Protein AF-A0A3L7XGX0-F1 (afdb_monomer_lite)

Sequence (144 aa):
MQKSLLTRIGEAFDQHRNEHQAQSARTDAGPARTALPPLLRWFLPNGGTLLLIVILIFTQNVWAGQALRNLTAESAASTGTIAYQGRLADSSGNPLTSTLPMSFRLYSAVTGGAPLWSEQWTGPNGVKVSDGLFNVMLGSLTPI

Structure (mmCIF, N/CA/C/O backbone):
data_AF-A0A3L7XGX0-F1
#
_entry.id   AF-A0A3L7XGX0-F1
#
loop_
_atom_site.group_PDB
_atom_site.id
_atom_site.type_symbol
_atom_site.label_atom_id
_atom_site.label_alt_id
_atom_site.label_comp_id
_atom_site.label_asym_id
_atom_site.label_entity_id
_atom_site.label_seq_id
_atom_site.pdbx_PDB_ins_code
_atom_site.Cartn_x
_atom_site.Cartn_y
_atom_site.Cartn_z
_atom_site.occupancy
_atom_site.B_iso_or_equiv
_atom_site.auth_seq_id
_atom_site.auth_comp_id
_atom_site.auth_asym_id
_atom_site.auth_atom_id
_atom_site.pdbx_PDB_model_num
ATOM 1 N N . MET A 1 1 ? 109.869 -12.409 -49.145 1.00 45.16 1 MET A N 1
ATOM 2 C CA . MET A 1 1 ? 109.115 -13.575 -48.634 1.00 45.16 1 MET A CA 1
ATOM 3 C C . MET A 1 1 ? 107.893 -13.072 -47.872 1.00 45.16 1 MET A C 1
ATOM 5 O O . MET A 1 1 ? 108.024 -12.703 -46.715 1.00 45.16 1 MET A O 1
ATOM 9 N N . GLN A 1 2 ? 106.726 -12.994 -48.515 1.00 48.09 2 GLN A N 1
ATOM 10 C CA . GLN A 1 2 ? 105.458 -12.638 -47.861 1.00 48.09 2 GLN A CA 1
ATOM 11 C C . GLN A 1 2 ? 104.499 -13.817 -48.036 1.00 48.09 2 GLN A C 1
ATOM 13 O O . GLN A 1 2 ? 104.153 -14.177 -49.157 1.00 48.09 2 GLN A O 1
ATOM 18 N N . LYS A 1 3 ? 104.175 -14.486 -46.925 1.00 51.91 3 LYS A N 1
ATOM 19 C CA . LYS A 1 3 ? 103.362 -15.708 -46.899 1.00 51.91 3 LYS A CA 1
ATOM 20 C C . LYS A 1 3 ? 101.877 -15.348 -47.038 1.00 51.91 3 LYS A C 1
ATOM 22 O O . LYS A 1 3 ? 101.401 -14.425 -46.384 1.00 51.91 3 LYS A O 1
ATOM 27 N N . SER A 1 4 ? 101.201 -16.065 -47.935 1.00 60.28 4 SER A N 1
ATOM 28 C CA . SER A 1 4 ? 99.839 -15.809 -48.417 1.00 60.28 4 SER A CA 1
ATOM 29 C C . SER A 1 4 ? 98.775 -15.935 -47.316 1.00 60.28 4 SER A C 1
ATOM 31 O O . SER A 1 4 ? 98.851 -16.808 -46.452 1.00 60.28 4 SER A O 1
ATOM 33 N N . LEU A 1 5 ? 97.761 -15.064 -47.374 1.00 60.16 5 LEU A N 1
ATOM 34 C CA . LEU A 1 5 ? 96.688 -14.878 -46.383 1.00 60.16 5 LEU A CA 1
ATOM 35 C C . LEU A 1 5 ? 95.802 -16.115 -46.149 1.00 60.16 5 LEU A C 1
ATOM 37 O O . LEU A 1 5 ? 95.078 -16.163 -45.159 1.00 60.16 5 LEU A O 1
ATOM 41 N N . LEU A 1 6 ? 95.893 -17.135 -47.005 1.00 54.62 6 LEU A N 1
ATOM 42 C CA . LEU A 1 6 ? 95.143 -18.386 -46.860 1.00 54.62 6 LEU A CA 1
ATOM 43 C C . LEU A 1 6 ? 95.642 -19.257 -45.693 1.00 54.62 6 LEU A C 1
ATOM 45 O O . LEU A 1 6 ? 94.869 -20.040 -45.151 1.00 54.62 6 LEU A O 1
ATOM 49 N N . THR A 1 7 ? 96.891 -19.089 -45.245 1.00 61.50 7 THR A N 1
ATOM 50 C CA . THR A 1 7 ? 97.434 -19.856 -44.107 1.00 61.50 7 THR A CA 1
ATOM 51 C C . THR A 1 7 ? 96.906 -19.356 -42.757 1.00 61.50 7 THR A C 1
ATOM 53 O O . THR A 1 7 ? 96.647 -20.163 -41.870 1.00 61.50 7 THR A O 1
ATOM 56 N N . ARG A 1 8 ? 96.653 -18.045 -42.608 1.00 60.34 8 ARG A N 1
ATOM 57 C CA . ARG A 1 8 ? 96.169 -17.474 -41.334 1.00 60.34 8 ARG A CA 1
ATOM 58 C C . ARG A 1 8 ? 94.726 -17.849 -41.000 1.00 60.34 8 ARG A C 1
ATOM 60 O O . ARG A 1 8 ? 94.372 -17.904 -39.828 1.00 60.34 8 ARG A O 1
ATOM 67 N N . ILE A 1 9 ? 93.891 -18.098 -42.009 1.00 63.34 9 ILE A N 1
ATOM 68 C CA . ILE A 1 9 ? 92.482 -18.454 -41.783 1.00 63.34 9 ILE A CA 1
ATOM 69 C C . ILE A 1 9 ? 92.374 -19.892 -41.251 1.00 63.34 9 ILE A C 1
ATOM 71 O O . ILE A 1 9 ? 91.543 -20.158 -40.386 1.00 63.34 9 ILE A O 1
ATOM 75 N N . GLY A 1 10 ? 93.258 -20.792 -41.701 1.00 64.19 10 GLY A N 1
ATOM 76 C CA . GLY A 1 10 ? 93.351 -22.154 -41.169 1.00 64.19 10 GLY A CA 1
ATOM 77 C C . GLY A 1 10 ? 93.799 -22.193 -39.705 1.00 64.19 10 GLY A C 1
ATOM 78 O O . GLY A 1 10 ? 93.180 -22.881 -38.900 1.00 64.19 10 GLY A O 1
ATOM 79 N N . GLU A 1 11 ? 94.808 -21.395 -39.336 1.00 61.84 11 GLU A N 1
ATOM 80 C CA . GLU A 1 11 ? 95.318 -21.326 -37.954 1.00 61.84 11 GLU A CA 1
ATOM 81 C C . GLU A 1 11 ? 94.296 -20.746 -36.960 1.00 61.84 11 GLU A C 1
ATOM 83 O O . GLU A 1 11 ? 94.198 -21.221 -35.829 1.00 61.84 11 GLU A O 1
ATOM 88 N N . ALA A 1 12 ? 93.486 -19.764 -37.372 1.00 63.16 12 ALA A N 1
ATOM 89 C CA . ALA A 1 12 ? 92.471 -19.171 -36.497 1.00 63.16 12 ALA A CA 1
ATOM 90 C C . ALA A 1 12 ? 91.340 -20.155 -36.141 1.00 63.16 12 ALA A C 1
ATOM 92 O O . ALA A 1 12 ? 90.810 -20.125 -35.030 1.00 63.16 12 ALA A O 1
ATOM 93 N N . PHE A 1 13 ? 90.974 -21.042 -37.071 1.00 64.31 13 PHE A N 1
ATOM 94 C CA . PHE A 1 13 ? 89.909 -22.017 -36.835 1.00 64.31 13 PHE A CA 1
ATOM 95 C C . PHE A 1 13 ? 90.347 -23.145 -35.892 1.00 64.31 13 PHE A C 1
ATOM 97 O O . PHE A 1 13 ? 89.551 -23.601 -35.066 1.00 64.31 13 PHE A O 1
ATOM 104 N N . ASP A 1 14 ? 91.612 -23.562 -35.976 1.00 64.75 14 ASP A N 1
ATOM 105 C CA . ASP A 1 14 ? 92.160 -24.620 -35.121 1.00 64.75 14 ASP A CA 1
ATOM 106 C C . ASP A 1 14 ? 92.361 -24.147 -33.674 1.00 64.75 14 ASP A C 1
ATOM 108 O O . ASP A 1 14 ? 92.098 -24.890 -32.725 1.00 64.75 14 ASP A O 1
ATOM 112 N N . GLN A 1 15 ? 92.726 -22.874 -33.483 1.00 67.31 15 GLN A N 1
ATOM 113 C CA . GLN A 1 15 ? 92.806 -22.274 -32.150 1.00 67.31 15 GLN A CA 1
ATOM 114 C C . GLN A 1 15 ? 91.441 -22.295 -31.445 1.00 67.31 15 GLN A C 1
ATOM 116 O O . GLN A 1 15 ? 91.347 -22.658 -30.272 1.00 67.31 15 GLN A O 1
ATOM 121 N N . HIS A 1 16 ? 90.368 -21.995 -32.179 1.00 64.38 16 HIS A N 1
ATOM 122 C CA . HIS A 1 16 ? 89.036 -21.932 -31.593 1.00 64.38 16 HIS A CA 1
ATOM 123 C C . HIS A 1 16 ? 88.505 -23.313 -31.178 1.00 64.38 16 HIS A C 1
ATOM 125 O O . HIS A 1 16 ? 87.867 -23.450 -30.136 1.00 64.38 16 HIS A O 1
ATOM 131 N N . ARG A 1 17 ? 88.807 -24.374 -31.943 1.00 63.75 17 ARG A N 1
ATOM 132 C CA . ARG A 1 17 ? 88.413 -25.750 -31.585 1.00 63.75 17 ARG A CA 1
ATOM 133 C C . ARG A 1 17 ? 89.090 -26.236 -30.297 1.00 63.75 17 ARG A C 1
ATOM 135 O O . ARG A 1 17 ? 88.448 -26.931 -29.509 1.00 63.75 17 ARG A O 1
ATOM 142 N N . ASN A 1 18 ? 90.340 -25.841 -30.064 1.00 62.72 18 ASN A N 1
ATOM 143 C CA . ASN A 1 18 ? 91.089 -26.224 -28.865 1.00 62.72 18 ASN A CA 1
ATOM 144 C C . ASN A 1 18 ? 90.640 -25.449 -27.609 1.00 62.72 18 ASN A C 1
ATOM 146 O O . ASN A 1 18 ? 90.674 -26.000 -26.509 1.00 62.72 18 ASN A O 1
ATOM 150 N N . GLU A 1 19 ? 90.142 -24.216 -27.760 1.00 62.06 19 GLU A N 1
ATOM 151 C CA . GLU A 1 19 ? 89.567 -23.425 -26.657 1.00 62.06 19 GLU A CA 1
ATOM 152 C C . GLU A 1 19 ? 88.276 -24.062 -26.101 1.00 62.06 19 GLU A C 1
ATOM 154 O O . GLU A 1 19 ? 88.117 -24.190 -24.885 1.00 62.06 19 GLU A O 1
ATOM 159 N N . HIS A 1 20 ? 87.387 -24.567 -26.966 1.00 55.84 20 HIS A N 1
ATOM 160 C CA . HIS A 1 20 ? 86.126 -25.197 -26.528 1.00 55.84 20 HIS A CA 1
ATOM 161 C C . HIS A 1 20 ? 86.330 -26.524 -25.773 1.00 55.84 20 HIS A C 1
ATOM 163 O O . HIS A 1 20 ? 85.546 -26.871 -24.883 1.00 55.84 20 HIS A O 1
ATOM 169 N N . GLN A 1 21 ? 87.406 -27.262 -26.065 1.00 59.34 21 GLN A N 1
ATOM 170 C CA . GLN A 1 21 ? 87.721 -28.513 -25.363 1.00 59.34 21 GLN A CA 1
ATOM 171 C C . GLN A 1 21 ? 88.308 -28.276 -23.960 1.00 59.34 21 GLN A C 1
ATOM 173 O O . GLN A 1 21 ? 88.046 -29.068 -23.055 1.00 59.34 21 GLN A O 1
ATOM 178 N N . ALA A 1 22 ? 89.008 -27.158 -23.735 1.00 57.62 22 ALA A N 1
ATOM 179 C CA . ALA A 1 22 ? 89.548 -26.796 -22.420 1.00 57.62 22 ALA A CA 1
ATOM 180 C C . ALA A 1 22 ? 88.467 -26.325 -21.423 1.00 57.62 22 ALA A C 1
ATOM 182 O O . ALA A 1 22 ? 88.617 -26.513 -20.212 1.00 57.62 22 ALA A O 1
ATOM 183 N N . GLN A 1 23 ? 87.359 -25.753 -21.908 1.00 56.59 23 GLN A N 1
ATOM 184 C CA . GLN A 1 23 ? 86.236 -25.323 -21.061 1.00 56.59 23 GLN A CA 1
ATOM 185 C C . GLN A 1 23 ? 85.381 -26.500 -20.556 1.00 56.59 23 GLN A C 1
ATOM 187 O O . GLN A 1 23 ? 84.829 -26.442 -19.457 1.00 56.59 23 GLN A O 1
ATOM 192 N N . SER A 1 24 ? 85.299 -27.579 -21.340 1.00 55.81 24 SER A N 1
ATOM 193 C CA . SER A 1 24 ? 84.426 -28.737 -21.082 1.00 55.81 24 SER A CA 1
ATOM 194 C C . SER A 1 24 ? 84.914 -29.646 -19.940 1.00 55.81 24 SER A C 1
ATOM 196 O O . SER A 1 24 ? 84.184 -30.529 -19.504 1.00 55.81 24 SER A O 1
ATOM 198 N N . ALA A 1 25 ? 86.136 -29.431 -19.437 1.00 58.25 25 ALA A N 1
ATOM 199 C CA . ALA A 1 25 ? 86.746 -30.219 -18.360 1.00 58.25 25 ALA A CA 1
ATOM 200 C C . ALA A 1 25 ? 86.713 -29.535 -16.973 1.00 58.25 25 ALA A C 1
ATOM 202 O O . ALA A 1 25 ? 87.310 -30.041 -16.028 1.00 58.25 25 ALA A O 1
ATOM 203 N N . ARG A 1 26 ? 86.031 -28.387 -16.822 1.00 52.81 26 ARG A N 1
ATOM 204 C CA . ARG A 1 26 ? 85.825 -27.695 -15.526 1.00 52.81 26 ARG A CA 1
ATOM 205 C C . ARG A 1 26 ? 84.388 -27.809 -15.006 1.00 52.81 26 ARG A C 1
ATOM 207 O O . ARG A 1 26 ? 83.892 -26.920 -14.318 1.00 52.81 26 ARG A O 1
ATOM 214 N N . THR A 1 27 ? 83.700 -28.895 -15.337 1.00 59.44 27 THR A N 1
ATOM 215 C CA . THR A 1 27 ? 82.418 -29.247 -14.721 1.00 59.44 27 THR A CA 1
ATOM 216 C C . THR A 1 27 ? 82.685 -30.003 -13.426 1.00 59.44 27 THR A C 1
ATOM 218 O O . THR A 1 27 ? 82.576 -31.214 -13.406 1.00 59.44 27 THR A O 1
ATOM 221 N N . ASP A 1 28 ? 83.076 -29.294 -12.367 1.00 56.97 28 ASP A N 1
ATOM 222 C CA . ASP A 1 28 ? 83.051 -29.811 -10.993 1.00 56.97 28 ASP A CA 1
ATOM 223 C C . ASP A 1 28 ? 83.186 -28.644 -10.003 1.00 56.97 28 ASP A C 1
ATOM 225 O O . ASP A 1 28 ? 84.294 -28.175 -9.755 1.00 56.97 28 ASP A O 1
ATOM 229 N N . ALA A 1 29 ? 82.054 -28.143 -9.479 1.00 58.97 29 ALA A N 1
ATOM 230 C CA . ALA A 1 29 ? 81.919 -27.601 -8.113 1.00 58.97 29 ALA A CA 1
ATOM 231 C C . ALA A 1 29 ? 80.547 -26.925 -7.856 1.00 58.97 29 ALA A C 1
ATOM 233 O O . ALA A 1 29 ? 80.351 -25.757 -8.176 1.00 58.97 29 ALA A O 1
ATOM 234 N N . GLY A 1 30 ? 79.656 -27.633 -7.146 1.00 54.59 30 GLY A N 1
ATOM 235 C CA . GLY A 1 30 ? 78.849 -27.074 -6.044 1.00 54.59 30 GLY A CA 1
ATOM 236 C C . GLY A 1 30 ? 77.477 -26.422 -6.344 1.00 54.59 30 GLY A C 1
ATOM 237 O O . GLY A 1 30 ? 77.381 -25.536 -7.189 1.00 54.59 30 GLY A O 1
ATOM 238 N N . PRO A 1 31 ? 76.404 -26.766 -5.590 1.00 64.88 31 PRO A N 1
ATOM 239 C CA . PRO A 1 31 ? 75.088 -26.149 -5.737 1.00 64.88 31 PRO A CA 1
ATOM 240 C C . PRO A 1 31 ? 74.996 -24.862 -4.902 1.00 64.88 31 PRO A C 1
ATOM 242 O O . PRO A 1 31 ? 75.071 -24.895 -3.673 1.00 64.88 31 PRO A O 1
ATOM 245 N N . ALA A 1 32 ? 74.786 -23.715 -5.550 1.00 60.22 32 ALA A N 1
ATOM 246 C CA . ALA A 1 32 ? 74.628 -22.436 -4.863 1.00 60.22 32 ALA A CA 1
ATOM 247 C C . ALA A 1 32 ? 73.335 -21.718 -5.278 1.00 60.22 32 ALA A C 1
ATOM 249 O O . ALA A 1 32 ? 73.282 -21.008 -6.273 1.00 60.22 32 ALA A O 1
ATOM 250 N N . ARG A 1 33 ? 72.320 -21.898 -4.421 1.00 54.00 33 ARG A N 1
ATOM 251 C CA . ARG A 1 33 ? 71.277 -20.931 -4.034 1.00 54.00 33 ARG A CA 1
ATOM 252 C C . ARG A 1 33 ? 70.491 -20.280 -5.178 1.00 54.00 33 ARG A C 1
ATOM 254 O O . ARG A 1 33 ? 70.885 -19.261 -5.732 1.00 54.00 33 ARG A O 1
ATOM 261 N N . THR A 1 34 ? 69.290 -20.804 -5.406 1.00 58.03 34 THR A N 1
ATOM 262 C CA . THR A 1 34 ? 68.221 -20.181 -6.194 1.00 58.03 34 THR A CA 1
ATOM 263 C C . THR A 1 34 ? 67.888 -18.792 -5.635 1.00 58.03 34 THR A C 1
ATOM 265 O O . THR A 1 34 ? 67.096 -18.644 -4.705 1.00 58.03 34 THR A O 1
ATOM 268 N N . ALA A 1 35 ? 68.527 -17.755 -6.172 1.00 64.25 35 ALA A N 1
ATOM 269 C CA . ALA A 1 35 ? 68.151 -16.373 -5.928 1.00 64.25 35 ALA A CA 1
ATOM 270 C C . ALA A 1 35 ? 66.845 -16.097 -6.686 1.00 64.25 35 ALA A C 1
ATOM 272 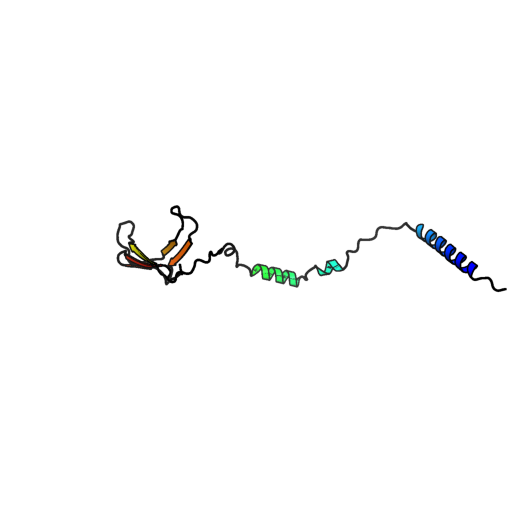O O . ALA A 1 35 ? 66.797 -16.175 -7.912 1.00 64.25 35 ALA A O 1
ATOM 273 N N . LEU A 1 36 ? 65.767 -15.825 -5.949 1.00 61.91 36 LEU A N 1
ATOM 274 C CA . LEU A 1 36 ? 64.474 -15.481 -6.538 1.00 61.91 36 LEU A CA 1
ATOM 275 C C . LEU A 1 36 ? 64.580 -14.169 -7.345 1.00 61.91 36 LEU A C 1
ATOM 277 O O . LEU A 1 36 ? 65.217 -13.221 -6.874 1.00 61.91 36 LEU A O 1
ATOM 281 N N . PRO A 1 37 ? 63.950 -14.091 -8.532 1.00 69.56 37 PRO A N 1
ATOM 282 C CA . PRO A 1 37 ? 64.059 -12.945 -9.429 1.00 69.56 37 PRO A CA 1
ATOM 283 C C . PRO A 1 37 ? 63.472 -11.659 -8.808 1.00 69.56 37 PRO A C 1
ATOM 285 O O . PRO A 1 37 ? 62.456 -11.708 -8.108 1.00 69.56 37 PRO A O 1
ATOM 288 N N . PRO A 1 38 ? 64.060 -10.481 -9.093 1.00 64.06 38 PRO A N 1
ATOM 289 C CA . PRO A 1 38 ? 63.708 -9.202 -8.460 1.00 64.06 38 PRO A CA 1
ATOM 290 C C . PRO A 1 38 ? 62.296 -8.697 -8.802 1.00 64.06 38 PRO A C 1
ATOM 292 O O . PRO A 1 38 ? 61.756 -7.855 -8.088 1.00 64.06 38 PRO A O 1
ATOM 295 N N . LEU A 1 39 ? 61.668 -9.243 -9.848 1.00 61.31 39 LEU A N 1
ATOM 296 C CA . LEU A 1 39 ? 60.315 -8.885 -10.286 1.00 61.31 39 LEU A CA 1
ATOM 297 C C . LEU A 1 39 ? 59.211 -9.326 -9.311 1.00 61.31 39 LEU A C 1
ATOM 299 O O . LEU A 1 39 ? 58.143 -8.721 -9.295 1.00 61.31 39 LEU A O 1
ATOM 303 N N . LEU A 1 40 ? 59.460 -10.326 -8.456 1.00 58.09 40 LEU A N 1
ATOM 304 C CA . LEU A 1 40 ? 58.449 -10.825 -7.514 1.00 58.09 40 LEU A CA 1
ATOM 305 C C . LEU A 1 40 ? 58.376 -10.017 -6.204 1.00 58.09 40 LEU A C 1
ATOM 307 O O . LEU A 1 40 ? 57.457 -10.201 -5.414 1.00 58.09 40 LEU A O 1
ATOM 311 N N . ARG A 1 41 ? 59.314 -9.091 -5.957 1.00 55.50 41 ARG A N 1
ATOM 312 C CA . ARG A 1 41 ? 59.247 -8.178 -4.796 1.00 55.50 41 ARG A CA 1
ATOM 313 C C . ARG A 1 41 ? 58.354 -6.963 -5.044 1.00 55.50 41 ARG A C 1
ATOM 315 O O . ARG A 1 41 ? 57.987 -6.286 -4.093 1.00 55.50 41 ARG A O 1
ATOM 322 N N . TRP A 1 42 ? 57.984 -6.709 -6.299 1.00 58.22 42 TRP A N 1
ATOM 323 C CA . TRP A 1 42 ? 57.090 -5.609 -6.665 1.00 58.22 42 TRP A CA 1
ATOM 324 C C . TRP A 1 42 ? 55.616 -5.896 -6.334 1.00 58.22 42 TRP A C 1
ATOM 326 O O . TRP A 1 42 ? 54.809 -4.980 -6.245 1.00 58.22 42 TRP A O 1
ATOM 336 N N . PHE A 1 43 ? 55.279 -7.164 -6.081 1.00 58.47 43 PHE A N 1
ATOM 337 C CA . PHE A 1 43 ? 53.938 -7.597 -5.681 1.00 58.47 43 PHE A CA 1
ATOM 338 C C . PHE A 1 43 ? 53.764 -7.760 -4.166 1.00 58.47 43 PHE A C 1
ATOM 340 O O . PHE A 1 43 ? 52.736 -8.270 -3.728 1.00 58.47 43 PHE A O 1
ATOM 347 N N . LEU A 1 44 ? 54.737 -7.331 -3.354 1.00 62.78 44 LEU A N 1
ATOM 348 C CA . LEU A 1 44 ? 54.576 -7.252 -1.903 1.00 62.78 44 LEU A CA 1
ATOM 349 C C . LEU A 1 44 ? 54.107 -5.832 -1.547 1.00 62.78 44 LEU A C 1
ATOM 351 O O . LEU A 1 44 ? 54.941 -4.929 -1.463 1.00 62.78 44 LEU A O 1
ATOM 355 N N . PRO A 1 45 ? 52.792 -5.589 -1.384 1.00 68.56 45 PRO A N 1
ATOM 356 C CA . PRO A 1 45 ? 52.296 -4.296 -0.928 1.00 68.56 45 PRO A CA 1
ATOM 357 C C . PRO A 1 45 ? 52.954 -3.912 0.405 1.00 68.56 45 PRO A C 1
ATOM 359 O O . PRO A 1 45 ? 53.107 -4.743 1.301 1.00 68.56 45 PRO A O 1
ATOM 362 N N . ASN A 1 46 ? 53.347 -2.642 0.537 1.00 79.38 46 ASN A N 1
ATOM 363 C CA . ASN A 1 46 ? 53.929 -2.104 1.766 1.00 79.38 46 ASN A CA 1
ATOM 364 C C . ASN A 1 46 ? 52.977 -2.317 2.956 1.00 79.38 46 ASN A C 1
ATOM 366 O O . ASN A 1 46 ? 51.756 -2.303 2.791 1.00 79.38 46 ASN A O 1
ATOM 370 N N . GLY A 1 47 ? 53.517 -2.432 4.176 1.00 77.12 47 GLY A N 1
ATOM 371 C CA . GLY A 1 47 ? 52.706 -2.638 5.388 1.00 77.12 47 GLY A CA 1
ATOM 372 C C . GLY A 1 47 ? 51.596 -1.592 5.574 1.00 77.12 47 GLY A C 1
ATOM 373 O O . GLY A 1 47 ? 50.503 -1.922 6.026 1.00 77.12 47 GLY A O 1
ATOM 374 N N . GLY A 1 48 ? 51.828 -0.353 5.124 1.00 82.19 48 GLY A N 1
ATOM 375 C CA . GLY A 1 48 ? 50.810 0.702 5.111 1.00 82.19 48 GLY A CA 1
ATOM 376 C C . GLY A 1 48 ? 49.633 0.422 4.169 1.00 82.19 48 GLY A C 1
ATOM 377 O O . GLY A 1 48 ? 48.498 0.745 4.503 1.00 82.19 48 GLY A O 1
ATOM 378 N N . THR A 1 49 ? 49.868 -0.228 3.027 1.00 81.88 49 THR A N 1
ATOM 379 C CA . THR A 1 49 ? 48.813 -0.628 2.083 1.00 81.88 49 THR A CA 1
ATOM 380 C C . THR A 1 49 ? 47.948 -1.737 2.671 1.00 81.88 49 THR A C 1
ATOM 382 O O . THR A 1 49 ? 46.729 -1.672 2.558 1.00 81.88 49 THR A O 1
ATOM 385 N N . LEU A 1 50 ? 48.548 -2.715 3.357 1.00 83.69 50 LEU A N 1
ATOM 386 C CA . LEU A 1 50 ? 47.789 -3.752 4.062 1.00 83.69 50 LEU A CA 1
ATOM 387 C C . LEU A 1 50 ? 46.933 -3.154 5.186 1.00 83.69 50 LEU A C 1
ATOM 389 O O . LEU A 1 50 ? 45.770 -3.520 5.323 1.00 83.69 50 LEU A O 1
ATOM 393 N N . LEU A 1 51 ? 47.467 -2.184 5.934 1.00 84.00 51 LEU A N 1
ATOM 394 C CA . LEU A 1 51 ? 46.718 -1.479 6.977 1.00 84.00 51 LEU A CA 1
ATOM 395 C C . LEU A 1 51 ? 45.551 -0.659 6.396 1.00 84.00 51 LEU A C 1
ATOM 397 O O . LEU A 1 51 ? 44.447 -0.701 6.935 1.00 84.00 51 LEU A O 1
ATOM 401 N N . LEU A 1 52 ? 45.760 0.006 5.254 1.00 80.31 52 LEU A N 1
ATOM 402 C CA . LEU A 1 52 ? 44.696 0.687 4.509 1.00 80.31 52 LEU A CA 1
ATOM 403 C C . LEU A 1 52 ? 43.609 -0.283 4.037 1.00 80.31 52 LEU A C 1
ATOM 405 O O . LEU A 1 52 ? 42.430 0.018 4.191 1.00 80.31 52 LEU A O 1
ATOM 409 N N . ILE A 1 53 ? 43.990 -1.451 3.510 1.00 79.44 53 ILE A N 1
ATOM 410 C CA . ILE A 1 53 ? 43.046 -2.486 3.065 1.00 79.44 53 ILE A CA 1
ATOM 411 C C . ILE A 1 53 ? 42.219 -3.007 4.246 1.00 79.44 53 ILE A C 1
ATOM 413 O O . ILE A 1 53 ? 41.004 -3.129 4.127 1.00 79.44 53 ILE A O 1
ATOM 417 N N . VAL A 1 54 ? 42.835 -3.252 5.405 1.00 81.75 54 VAL A N 1
ATOM 418 C CA . VAL A 1 54 ? 42.119 -3.706 6.610 1.00 81.75 54 VAL A CA 1
ATOM 419 C C . VAL A 1 54 ? 41.113 -2.653 7.098 1.00 81.75 54 VAL A C 1
ATOM 421 O O . VAL A 1 54 ? 39.982 -3.003 7.434 1.00 81.75 54 VAL A O 1
ATOM 424 N N . ILE A 1 55 ? 41.472 -1.365 7.068 1.00 81.56 55 ILE A N 1
ATOM 425 C CA . ILE A 1 55 ? 40.559 -0.258 7.411 1.00 81.56 55 ILE A CA 1
ATOM 426 C C . ILE A 1 55 ? 39.419 -0.136 6.383 1.00 81.56 55 ILE A C 1
ATOM 428 O O . ILE A 1 55 ? 38.258 0.049 6.756 1.00 81.56 55 ILE A O 1
ATOM 432 N N . LEU A 1 56 ? 39.718 -0.295 5.092 1.00 74.56 56 LEU A N 1
ATOM 433 C CA . LEU A 1 56 ? 38.719 -0.287 4.019 1.00 74.56 56 LEU A CA 1
ATOM 434 C C . LEU A 1 56 ? 37.725 -1.449 4.140 1.00 74.56 56 LEU A C 1
ATOM 436 O O . LEU A 1 56 ? 36.538 -1.245 3.910 1.00 74.56 56 LEU A O 1
ATOM 440 N N . ILE A 1 57 ? 38.168 -2.632 4.571 1.00 73.44 57 ILE A N 1
ATOM 441 C CA . ILE A 1 57 ? 37.283 -3.783 4.808 1.00 73.44 57 ILE A CA 1
ATOM 442 C C . ILE A 1 57 ? 36.373 -3.542 6.027 1.00 73.44 57 ILE A C 1
ATOM 444 O O . ILE A 1 57 ? 35.193 -3.880 5.982 1.00 73.44 57 ILE A O 1
ATOM 448 N N . PHE A 1 58 ? 36.867 -2.895 7.090 1.00 65.94 58 PHE A N 1
ATOM 449 C CA . PHE A 1 58 ? 36.071 -2.625 8.299 1.00 65.94 58 PHE A CA 1
ATOM 450 C C . PHE A 1 58 ? 34.980 -1.553 8.125 1.00 65.94 58 PHE A C 1
ATOM 452 O O . PHE A 1 58 ? 34.033 -1.512 8.911 1.00 65.94 58 PHE A O 1
ATOM 459 N N . THR A 1 59 ? 35.072 -0.702 7.098 1.00 59.66 59 THR A N 1
ATOM 460 C CA . THR A 1 59 ? 34.057 0.333 6.802 1.00 59.66 59 THR A CA 1
ATOM 461 C C . THR A 1 59 ? 32.926 -0.145 5.889 1.00 59.66 59 THR A C 1
ATOM 463 O O . THR A 1 59 ? 31.944 0.571 5.696 1.00 59.66 59 THR A O 1
ATOM 466 N N . GLN A 1 60 ? 33.001 -1.370 5.369 1.00 60.38 60 GLN A N 1
ATOM 467 C CA . GLN A 1 60 ? 32.003 -1.926 4.454 1.00 60.38 60 GLN A CA 1
ATOM 468 C C . GLN A 1 60 ? 31.027 -2.845 5.214 1.00 60.38 60 GLN A C 1
ATOM 470 O O . GLN A 1 60 ? 30.982 -4.049 4.997 1.00 60.38 60 GLN A O 1
ATOM 475 N N . ASN A 1 61 ? 30.212 -2.264 6.104 1.00 61.59 61 ASN A N 1
ATOM 476 C CA . ASN A 1 61 ? 28.958 -2.871 6.586 1.00 61.59 61 ASN A CA 1
ATOM 477 C C . ASN A 1 61 ? 27.748 -2.258 5.860 1.00 61.59 61 ASN A C 1
ATOM 479 O O . ASN A 1 61 ? 26.779 -1.803 6.463 1.00 61.59 61 ASN A O 1
ATOM 483 N N . VAL A 1 62 ? 27.800 -2.245 4.534 1.00 59.66 62 VAL A N 1
ATOM 484 C CA . VAL A 1 62 ? 26.632 -2.077 3.665 1.00 59.66 62 VAL A CA 1
ATOM 485 C C . VAL A 1 62 ? 26.790 -3.176 2.617 1.00 59.66 62 VAL A C 1
ATOM 487 O O . VAL A 1 62 ? 27.908 -3.384 2.172 1.00 59.66 62 VAL A O 1
ATOM 490 N N . TRP A 1 63 ? 25.716 -3.870 2.234 1.00 56.41 63 TRP A N 1
ATOM 491 C CA . TRP A 1 63 ? 25.684 -4.975 1.246 1.00 56.41 63 TRP A CA 1
ATOM 492 C C . TRP A 1 63 ? 25.694 -6.423 1.774 1.00 56.41 63 TRP A C 1
ATOM 494 O O . TRP A 1 63 ? 26.173 -7.330 1.107 1.00 56.41 63 TRP A O 1
ATOM 504 N N . ALA A 1 64 ? 24.989 -6.686 2.876 1.00 55.59 64 ALA A N 1
ATOM 505 C CA . ALA A 1 64 ? 24.345 -7.989 3.111 1.00 55.59 64 ALA A CA 1
ATOM 506 C C . ALA A 1 64 ? 22.807 -7.888 2.988 1.00 55.59 64 ALA A C 1
ATOM 508 O O . ALA A 1 64 ? 22.067 -8.395 3.823 1.00 55.59 64 ALA A O 1
ATOM 509 N N . GLY A 1 65 ? 22.307 -7.185 1.961 1.00 57.47 65 GLY A N 1
ATOM 510 C CA . GLY A 1 65 ? 20.857 -7.034 1.759 1.00 57.47 65 GLY A CA 1
ATOM 511 C C . GLY A 1 65 ? 20.396 -6.372 0.457 1.00 57.47 65 GLY A C 1
ATOM 512 O O . GLY A 1 65 ? 19.295 -5.834 0.419 1.00 57.47 65 GLY A O 1
ATOM 513 N N . GLN A 1 66 ? 21.217 -6.333 -0.598 1.00 59.03 66 GLN A N 1
ATOM 514 C CA . GLN A 1 66 ? 20.865 -5.602 -1.831 1.00 59.03 66 GLN A CA 1
ATOM 515 C C . GLN A 1 66 ? 21.164 -6.383 -3.131 1.00 59.03 66 GLN A C 1
ATOM 517 O O . GLN A 1 66 ? 20.871 -5.884 -4.209 1.00 59.03 66 GLN A O 1
ATOM 522 N N . ALA A 1 67 ? 21.690 -7.614 -3.071 1.00 54.22 67 ALA A N 1
ATOM 523 C CA . ALA A 1 67 ? 22.115 -8.367 -4.263 1.00 54.22 67 ALA A CA 1
ATOM 524 C C . ALA A 1 67 ? 21.033 -9.275 -4.895 1.00 54.22 67 ALA A C 1
ATOM 526 O O . ALA A 1 67 ? 21.353 -10.131 -5.709 1.00 54.22 67 ALA A O 1
ATOM 527 N N . LEU A 1 68 ? 19.754 -9.083 -4.550 1.00 58.47 68 LEU A N 1
ATOM 528 C CA . LEU A 1 68 ? 18.605 -9.639 -5.291 1.00 58.47 68 LEU A CA 1
ATOM 529 C C . LEU A 1 68 ? 17.494 -8.596 -5.495 1.00 58.47 68 LEU A C 1
ATOM 531 O O . LEU A 1 68 ? 16.327 -8.939 -5.676 1.00 58.47 68 LEU A O 1
ATOM 535 N N . ARG A 1 69 ? 17.828 -7.301 -5.443 1.00 54.12 69 ARG A N 1
ATOM 536 C CA . ARG A 1 69 ? 16.852 -6.254 -5.739 1.00 54.12 69 ARG A CA 1
ATOM 537 C C . ARG A 1 69 ? 16.748 -6.102 -7.247 1.00 54.12 69 ARG A C 1
ATOM 539 O O . ARG A 1 69 ? 17.526 -5.398 -7.873 1.00 54.12 69 ARG A O 1
ATOM 546 N N . ASN A 1 70 ? 15.708 -6.745 -7.755 1.00 55.00 70 ASN A N 1
ATOM 547 C CA . ASN A 1 70 ? 14.954 -6.307 -8.911 1.00 55.00 70 ASN A CA 1
ATOM 548 C C . ASN A 1 70 ? 15.653 -6.545 -10.258 1.00 55.00 70 ASN A C 1
ATOM 550 O O . ASN A 1 70 ? 16.231 -5.647 -10.861 1.00 55.00 70 ASN A O 1
ATOM 554 N N . LEU A 1 71 ? 15.423 -7.732 -10.821 1.00 54.16 71 LEU A N 1
ATOM 555 C CA . LEU A 1 71 ? 15.052 -7.784 -12.233 1.00 54.16 71 LEU A CA 1
ATOM 556 C C . LEU A 1 71 ? 13.707 -7.048 -12.330 1.00 54.16 71 LEU A C 1
ATOM 558 O O . LEU A 1 71 ? 12.649 -7.665 -12.231 1.00 54.16 71 LEU A O 1
ATOM 562 N N . THR A 1 72 ? 13.731 -5.715 -12.365 1.00 54.19 72 THR A N 1
ATOM 563 C CA . THR A 1 72 ? 12.531 -4.939 -12.655 1.00 54.19 72 THR A CA 1
ATOM 564 C C . THR A 1 72 ? 12.109 -5.328 -14.062 1.00 54.19 72 THR A C 1
ATOM 566 O O . THR A 1 72 ? 12.754 -4.945 -15.036 1.00 54.19 72 THR A O 1
ATOM 569 N N . ALA A 1 73 ? 11.026 -6.096 -14.172 1.00 59.66 73 ALA A N 1
ATOM 570 C CA . ALA A 1 73 ? 10.143 -5.900 -15.302 1.00 59.66 73 ALA A CA 1
ATOM 571 C C . ALA A 1 73 ? 9.813 -4.404 -15.305 1.00 59.66 73 ALA A C 1
ATOM 573 O O . ALA A 1 73 ? 9.391 -3.862 -14.281 1.00 59.66 73 ALA A O 1
ATOM 574 N N . GLU A 1 74 ? 10.101 -3.727 -16.410 1.00 51.16 74 GLU A N 1
ATOM 575 C CA . GLU A 1 74 ? 9.630 -2.371 -16.639 1.00 51.16 74 GLU A CA 1
ATOM 576 C C . GLU A 1 74 ? 8.116 -2.474 -16.841 1.00 51.16 74 GLU A C 1
ATOM 578 O O . GLU A 1 74 ? 7.610 -2.589 -17.956 1.00 51.16 74 GLU A O 1
ATOM 583 N N . SER A 1 75 ? 7.387 -2.574 -15.729 1.00 56.12 75 SER A N 1
ATOM 584 C CA . SER A 1 75 ? 5.952 -2.358 -15.720 1.00 56.12 75 SER A CA 1
ATOM 585 C C . SER A 1 75 ? 5.762 -0.922 -16.171 1.00 56.12 75 SER A C 1
ATOM 587 O O . SER A 1 75 ? 6.295 -0.001 -15.552 1.00 56.12 75 SER A O 1
ATOM 589 N N . ALA A 1 76 ? 5.068 -0.738 -17.292 1.00 53.44 76 ALA A N 1
ATOM 590 C CA . ALA A 1 76 ? 4.617 0.574 -17.712 1.00 53.44 76 ALA A CA 1
ATOM 591 C C . ALA A 1 76 ? 3.910 1.209 -16.513 1.00 53.44 76 ALA A C 1
ATOM 593 O O . ALA A 1 76 ? 2.867 0.704 -16.109 1.00 53.44 76 ALA A O 1
ATOM 594 N N . ALA A 1 77 ? 4.514 2.248 -15.928 1.00 54.12 77 ALA A N 1
ATOM 595 C CA . ALA A 1 77 ? 3.933 2.968 -14.809 1.00 54.12 77 ALA A CA 1
ATOM 596 C C . ALA A 1 77 ? 2.567 3.486 -15.265 1.00 54.12 77 ALA A C 1
ATOM 598 O O . ALA A 1 77 ? 2.464 4.437 -16.045 1.00 54.12 77 ALA A O 1
ATOM 599 N N . SER A 1 78 ? 1.517 2.805 -14.833 1.00 56.09 78 SER A N 1
ATOM 600 C CA . SER A 1 78 ? 0.158 3.252 -15.003 1.00 56.09 78 SER A CA 1
ATOM 601 C C . SER A 1 78 ? 0.003 4.446 -14.078 1.00 56.09 78 SER A C 1
ATOM 603 O O . SER A 1 78 ? 0.053 4.330 -12.856 1.00 56.09 78 SER A O 1
ATOM 605 N N . THR A 1 79 ? -0.224 5.627 -14.646 1.00 63.66 79 THR A N 1
ATOM 606 C CA . THR A 1 79 ? -0.578 6.830 -13.874 1.00 63.66 79 THR A CA 1
ATOM 607 C C . THR A 1 79 ? -1.947 6.687 -13.180 1.00 63.66 79 THR A C 1
ATOM 609 O O . THR A 1 79 ? -2.420 7.616 -12.529 1.00 63.66 79 THR A O 1
ATOM 612 N N . GLY A 1 80 ? -2.626 5.546 -13.341 1.00 85.31 80 GLY A N 1
ATOM 613 C CA . GLY A 1 80 ? -3.894 5.244 -12.700 1.00 85.31 80 GLY A CA 1
ATOM 614 C C . GLY A 1 80 ? -3.706 4.727 -11.279 1.00 85.31 80 GLY A C 1
ATOM 615 O O . GLY A 1 80 ? -2.969 3.777 -11.037 1.00 85.31 80 GLY A O 1
ATOM 616 N N . THR A 1 81 ? -4.442 5.315 -10.344 1.00 92.62 81 THR A N 1
ATOM 617 C CA . THR A 1 81 ? -4.586 4.780 -8.994 1.00 92.62 81 THR A CA 1
ATOM 618 C C . THR A 1 81 ? -5.839 3.923 -8.862 1.00 92.62 81 THR A C 1
ATOM 620 O O . THR A 1 81 ? -6.846 4.176 -9.527 1.00 92.62 81 THR A O 1
ATOM 623 N N . ILE A 1 82 ? -5.818 2.953 -7.949 1.00 94.25 82 ILE A N 1
ATOM 624 C CA . ILE A 1 82 ? -6.966 2.081 -7.670 1.00 94.25 82 ILE A CA 1
ATOM 625 C C . ILE A 1 82 ? -7.555 2.452 -6.307 1.00 94.25 82 ILE A C 1
ATOM 627 O O . ILE A 1 82 ? -6.880 2.343 -5.285 1.00 94.25 82 ILE A O 1
ATOM 631 N N . ALA A 1 83 ? -8.825 2.860 -6.276 1.00 95.81 83 ALA A N 1
ATOM 632 C CA . ALA A 1 83 ? -9.540 3.066 -5.020 1.00 95.81 83 ALA A CA 1
ATOM 633 C C . ALA A 1 83 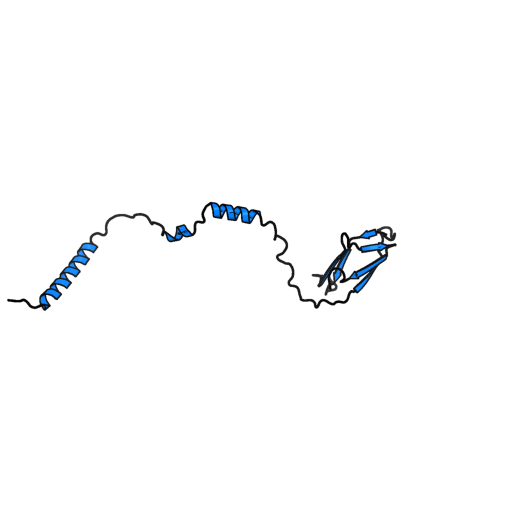? -9.830 1.710 -4.360 1.00 95.81 83 ALA A C 1
ATOM 635 O O . ALA A 1 83 ? -10.466 0.844 -4.965 1.00 95.81 83 ALA A O 1
ATOM 636 N N . TYR A 1 84 ? -9.381 1.530 -3.121 1.00 96.94 84 TYR A N 1
ATOM 637 C CA . TYR A 1 84 ? -9.557 0.293 -2.370 1.00 96.94 84 TYR A CA 1
ATOM 638 C C . TYR A 1 84 ? -10.143 0.577 -0.990 1.00 96.94 84 TYR A C 1
ATOM 640 O O . TYR A 1 84 ? -9.594 1.358 -0.211 1.00 96.94 84 TYR A O 1
ATOM 648 N N . GLN A 1 85 ? -11.266 -0.074 -0.692 1.00 97.81 85 GLN A N 1
ATOM 649 C CA . GLN A 1 85 ? -12.025 0.118 0.539 1.00 97.81 85 GLN A CA 1
ATOM 650 C C . GLN A 1 85 ? -12.173 -1.195 1.292 1.00 97.81 85 GLN A C 1
ATOM 652 O O . GLN A 1 85 ? -12.276 -2.266 0.692 1.00 97.81 85 GLN A O 1
ATOM 657 N N . GLY A 1 86 ? -12.232 -1.104 2.616 1.00 97.00 86 GLY A N 1
ATOM 658 C CA . GLY A 1 86 ? -12.456 -2.263 3.464 1.00 97.00 86 GLY A CA 1
ATOM 659 C C . GLY A 1 86 ? -12.989 -1.892 4.838 1.00 97.00 86 GLY A C 1
ATOM 660 O O . GLY A 1 86 ? -13.057 -0.718 5.209 1.00 97.00 86 GLY A O 1
ATOM 661 N N . ARG A 1 87 ? -13.368 -2.931 5.589 1.00 97.38 87 ARG A N 1
ATOM 662 C CA . ARG A 1 87 ? -13.814 -2.822 6.976 1.00 97.38 87 ARG A CA 1
ATOM 663 C C . ARG A 1 87 ? -12.910 -3.638 7.895 1.00 97.38 87 ARG A C 1
ATOM 665 O O . ARG A 1 87 ? -12.626 -4.796 7.605 1.00 97.38 87 ARG A O 1
ATOM 672 N N . LEU A 1 88 ? -12.501 -3.048 9.012 1.00 97.31 88 LEU A N 1
ATOM 673 C CA . LEU A 1 88 ? -11.733 -3.684 10.072 1.00 97.31 88 LEU A CA 1
ATOM 674 C C . LEU A 1 88 ? -12.513 -3.663 11.383 1.00 97.31 88 LEU A C 1
ATOM 676 O O . LEU A 1 88 ? -13.089 -2.650 11.780 1.00 97.31 88 LEU A O 1
ATOM 680 N N . ALA A 1 89 ? -12.496 -4.802 12.057 1.00 97.50 89 ALA A N 1
ATOM 681 C CA . ALA A 1 89 ? -13.064 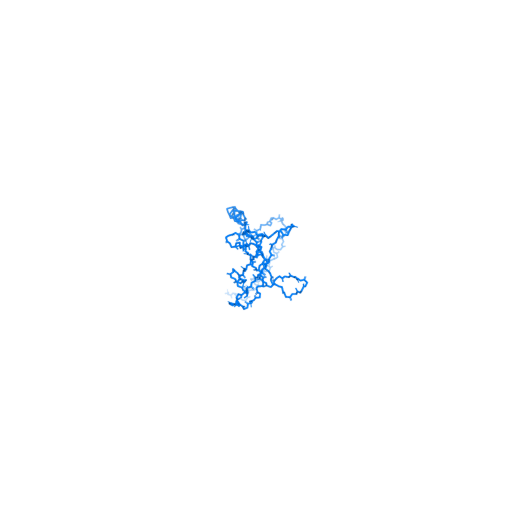-4.984 13.376 1.00 97.50 89 ALA A CA 1
ATOM 682 C C . ALA A 1 89 ? -12.076 -5.765 14.248 1.00 97.50 89 ALA A C 1
ATOM 684 O O . ALA A 1 89 ? -11.193 -6.453 13.727 1.00 97.50 89 ALA A O 1
ATOM 685 N N . ASP A 1 90 ? -12.213 -5.637 15.563 1.00 96.38 90 ASP A N 1
ATOM 686 C CA . ASP A 1 90 ? -11.487 -6.473 16.514 1.00 96.38 90 ASP A CA 1
ATOM 687 C C . ASP A 1 90 ? -12.031 -7.918 16.541 1.00 96.38 90 ASP A C 1
ATOM 689 O O . ASP A 1 90 ? -12.982 -8.274 15.840 1.00 96.38 90 ASP A O 1
ATOM 693 N N . SER A 1 91 ? -11.431 -8.771 17.375 1.00 97.06 91 SER A N 1
ATOM 694 C CA . SER A 1 91 ? -11.862 -10.165 17.549 1.00 97.06 91 SER A CA 1
ATOM 695 C C . SER A 1 91 ? -13.269 -10.315 18.139 1.00 97.06 91 SER A C 1
ATOM 697 O O . SER A 1 91 ? -13.849 -11.393 18.043 1.00 97.06 91 SER A O 1
ATOM 699 N N . SER A 1 92 ? -13.813 -9.259 18.748 1.00 97.62 92 SER A N 1
ATOM 700 C CA . SER A 1 92 ? -15.171 -9.216 19.300 1.00 97.62 92 SER A CA 1
ATOM 701 C C . SER A 1 92 ? -16.184 -8.644 18.299 1.00 97.62 92 SER A C 1
ATOM 703 O O . SER A 1 92 ? -17.373 -8.584 18.600 1.00 97.62 92 SER A O 1
ATOM 705 N N . GLY A 1 93 ? -15.738 -8.247 17.102 1.00 97.06 93 GLY A N 1
ATOM 706 C CA . GLY A 1 93 ? -16.575 -7.675 16.049 1.00 97.06 93 GLY A CA 1
ATOM 707 C C . GLY A 1 93 ? -16.793 -6.162 16.154 1.00 97.06 93 GLY A C 1
ATOM 708 O O . GLY A 1 93 ? -17.502 -5.602 15.309 1.00 97.06 93 GLY A O 1
ATOM 709 N N . ASN A 1 94 ? -16.174 -5.479 17.124 1.00 98.19 94 ASN A N 1
ATOM 710 C CA . ASN A 1 94 ? -16.304 -4.029 17.252 1.00 98.19 94 ASN A CA 1
ATOM 711 C C . ASN A 1 94 ? -15.487 -3.323 16.160 1.00 98.19 94 ASN A C 1
ATOM 713 O O . ASN A 1 94 ? -14.333 -3.694 15.926 1.00 98.19 94 ASN A O 1
ATOM 717 N N . PRO A 1 95 ? -16.044 -2.298 15.490 1.00 98.12 95 PRO A N 1
ATOM 718 C CA . PRO A 1 95 ? -15.319 -1.545 14.474 1.00 98.12 95 PRO A CA 1
ATOM 719 C C . PRO A 1 95 ? -14.114 -0.802 15.065 1.00 98.12 95 PRO A C 1
ATOM 721 O O . PRO A 1 95 ? -14.195 -0.199 16.135 1.00 98.12 95 PRO A O 1
ATOM 724 N N . LEU A 1 96 ? -12.991 -0.804 14.344 1.00 97.88 96 LEU A N 1
ATOM 725 C CA . LEU A 1 96 ? -11.780 -0.103 14.777 1.00 97.88 96 LEU A CA 1
ATOM 726 C C . LEU A 1 96 ? -11.797 1.379 14.381 1.00 97.88 96 LEU A C 1
ATOM 728 O O . LEU A 1 96 ? -12.170 1.729 13.267 1.00 97.88 96 LEU A O 1
ATOM 732 N N . THR A 1 97 ? -11.300 2.252 15.258 1.00 98.31 97 THR A N 1
ATOM 733 C CA . THR A 1 97 ? -11.006 3.657 14.929 1.00 98.31 97 THR A CA 1
ATOM 734 C C . THR A 1 97 ? -9.571 3.970 15.332 1.00 98.31 97 THR A C 1
ATOM 736 O O . THR A 1 97 ? -9.281 4.172 16.508 1.00 98.31 97 THR A O 1
ATOM 739 N N . SER A 1 98 ? -8.654 3.928 14.365 1.00 97.62 98 SER A N 1
ATOM 740 C CA . SER A 1 98 ? -7.214 4.116 14.580 1.00 97.62 98 SER A CA 1
ATOM 741 C C . SER A 1 98 ? -6.486 4.335 13.249 1.00 97.62 98 SER A C 1
ATOM 743 O O . SER A 1 98 ? -7.016 4.015 12.188 1.00 97.62 98 SER A O 1
ATOM 745 N N . THR A 1 99 ? -5.254 4.837 13.295 1.00 98.06 99 THR A N 1
ATOM 746 C CA . THR A 1 99 ? -4.346 4.833 12.141 1.00 98.06 99 THR A CA 1
ATOM 747 C C . THR A 1 99 ? -3.437 3.613 12.235 1.00 98.06 99 THR A C 1
ATOM 749 O O . THR A 1 99 ? -2.675 3.486 13.193 1.00 98.06 99 THR A O 1
ATOM 752 N N . LEU A 1 100 ? -3.513 2.713 11.254 1.00 97.31 100 LEU A N 1
ATOM 753 C CA . LEU A 1 100 ? -2.840 1.413 11.290 1.00 97.31 100 LEU A CA 1
ATOM 754 C C . LEU A 1 100 ? -1.868 1.241 10.117 1.00 97.31 100 LEU A C 1
ATOM 756 O O . LEU A 1 100 ? -2.153 1.707 9.010 1.00 97.31 100 LEU A O 1
ATOM 760 N N . PRO A 1 101 ? -0.731 0.550 10.322 1.00 97.81 101 PRO A N 1
ATOM 761 C CA . PRO A 1 101 ? 0.119 0.154 9.215 1.00 97.81 101 PRO A CA 1
ATOM 762 C C . PRO A 1 101 ? -0.568 -0.928 8.369 1.00 97.81 101 PRO A C 1
ATOM 764 O O . PRO A 1 101 ? -1.128 -1.879 8.916 1.00 97.81 101 PRO A O 1
ATOM 767 N N . MET A 1 102 ? -0.510 -0.804 7.042 1.00 97.88 102 MET A N 1
ATOM 768 C CA . MET A 1 102 ? -1.098 -1.771 6.107 1.00 97.88 102 MET A CA 1
ATOM 769 C C . MET A 1 102 ? -0.175 -2.039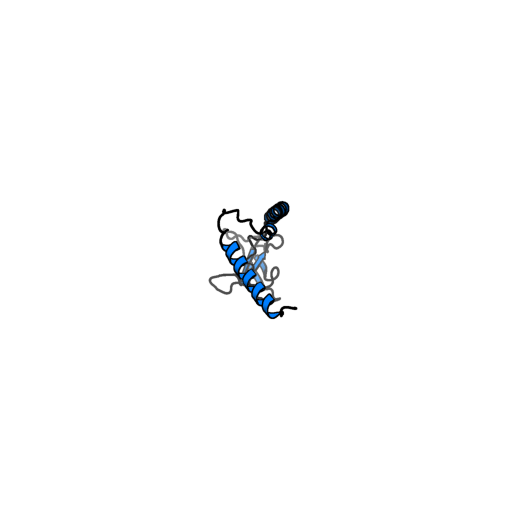 4.916 1.00 97.88 102 MET A C 1
ATOM 771 O O . MET A 1 102 ? 0.544 -1.157 4.449 1.00 97.88 102 MET A O 1
ATOM 775 N N . SER A 1 103 ? -0.215 -3.274 4.417 1.00 97.06 103 SER A N 1
ATOM 776 C CA . SER A 1 103 ? 0.570 -3.738 3.272 1.00 97.06 103 SER A CA 1
ATOM 777 C C . SER A 1 103 ? -0.349 -4.249 2.174 1.00 97.06 103 SER A C 1
ATOM 779 O O . SER A 1 103 ? -1.062 -5.230 2.389 1.00 97.06 103 SER A O 1
ATOM 781 N N . PHE A 1 104 ? -0.277 -3.653 0.988 1.00 97.00 104 PHE A N 1
ATOM 782 C CA . PHE A 1 104 ? -1.048 -4.084 -0.179 1.00 97.00 104 PHE A CA 1
ATOM 783 C C . PHE A 1 104 ? -0.131 -4.750 -1.197 1.00 97.00 104 PHE A C 1
ATOM 785 O O . PHE A 1 104 ? 1.021 -4.345 -1.359 1.00 97.00 104 PHE A O 1
ATOM 792 N N . ARG A 1 105 ? -0.617 -5.809 -1.852 1.00 95.19 105 ARG A N 1
ATOM 793 C CA . ARG A 1 105 ? 0.143 -6.579 -2.844 1.00 95.19 105 ARG A CA 1
ATOM 794 C C . ARG A 1 105 ? -0.766 -7.049 -3.969 1.00 95.19 105 ARG A C 1
ATOM 796 O O . ARG A 1 105 ? -1.887 -7.479 -3.705 1.00 95.19 105 ARG A O 1
ATOM 803 N N . LEU A 1 106 ? -0.255 -7.006 -5.196 1.00 93.56 106 LEU A N 1
ATOM 804 C CA . LEU A 1 106 ? -0.901 -7.582 -6.374 1.00 93.56 106 LEU A CA 1
ATOM 805 C C . LEU A 1 106 ? -0.106 -8.800 -6.840 1.00 93.56 106 LEU A C 1
ATOM 807 O O . LEU A 1 106 ? 1.124 -8.779 -6.850 1.00 93.56 106 LEU A O 1
ATOM 811 N N . TYR A 1 107 ? -0.811 -9.854 -7.233 1.00 93.81 107 TYR A N 1
ATOM 812 C CA . TYR A 1 107 ? -0.232 -11.115 -7.689 1.00 93.81 107 TYR A CA 1
ATOM 813 C C . TYR A 1 107 ? -0.803 -11.478 -9.057 1.00 93.81 107 TYR A C 1
ATOM 815 O O . TYR A 1 107 ? -1.949 -11.153 -9.359 1.00 93.81 107 TYR A O 1
ATOM 823 N N . SER A 1 108 ? -0.019 -12.185 -9.870 1.00 91.31 108 SER A N 1
ATOM 824 C CA . SER A 1 108 ? -0.481 -12.747 -11.146 1.00 91.31 108 SER A CA 1
ATOM 825 C C . SER A 1 108 ? -1.280 -14.040 -10.977 1.00 91.31 108 SER A C 1
ATOM 827 O O . SER A 1 108 ? -2.086 -14.379 -11.838 1.00 91.31 108 SER A O 1
ATOM 829 N N . ALA A 1 109 ? -1.043 -14.779 -9.890 1.00 94.00 109 ALA A N 1
ATOM 830 C CA . ALA A 1 109 ? -1.597 -16.107 -9.664 1.00 94.00 109 ALA A CA 1
ATOM 831 C C . ALA A 1 109 ? -2.459 -16.165 -8.399 1.00 94.00 109 ALA A C 1
ATOM 833 O O . ALA A 1 109 ? -2.136 -15.567 -7.371 1.00 94.00 109 ALA A O 1
ATOM 834 N N . VAL A 1 110 ? -3.532 -16.957 -8.463 1.00 88.88 110 VAL A N 1
ATOM 835 C CA . VAL A 1 110 ? -4.499 -17.138 -7.364 1.00 88.88 110 VAL A CA 1
ATOM 836 C C . VAL A 1 110 ? -3.906 -17.838 -6.141 1.00 88.88 110 VAL A C 1
ATOM 838 O O . VAL A 1 110 ? -4.335 -17.588 -5.021 1.00 88.88 110 VAL A O 1
ATOM 841 N N . THR A 1 111 ? -2.897 -18.689 -6.332 1.00 92.50 111 THR A N 1
ATOM 842 C CA . THR A 1 111 ? -2.194 -19.389 -5.244 1.00 92.50 111 THR A CA 1
ATOM 843 C C . THR A 1 111 ? -1.139 -18.517 -4.556 1.00 92.50 111 THR A C 1
ATOM 845 O O . THR A 1 111 ? -0.413 -19.004 -3.693 1.00 92.50 111 THR A O 1
ATOM 848 N N . GLY A 1 112 ? -1.013 -17.245 -4.948 1.00 86.50 112 GLY A N 1
ATOM 849 C CA . GLY A 1 112 ? 0.081 -16.370 -4.537 1.00 86.50 112 GLY A CA 1
ATOM 850 C C . GLY A 1 112 ? 1.371 -16.629 -5.323 1.00 86.50 112 GLY A C 1
ATOM 851 O O . GLY A 1 112 ? 1.357 -17.221 -6.400 1.00 86.50 112 GLY A O 1
ATOM 852 N N . GLY A 1 113 ? 2.497 -16.145 -4.795 1.00 89.62 113 GLY A N 1
ATOM 853 C CA . GLY A 1 113 ? 3.813 -16.204 -5.439 1.00 89.62 113 GLY A CA 1
ATOM 854 C C . GLY A 1 113 ? 4.638 -14.956 -5.135 1.00 89.62 113 GLY A C 1
ATOM 855 O O . GLY A 1 113 ? 4.427 -14.303 -4.113 1.00 89.62 113 GLY A O 1
ATOM 856 N N . ALA A 1 114 ? 5.563 -14.597 -6.025 1.00 91.75 114 ALA A N 1
ATOM 857 C CA . ALA A 1 114 ? 6.182 -13.275 -5.979 1.00 91.75 114 ALA A CA 1
ATOM 858 C C . ALA A 1 114 ? 5.125 -12.206 -6.333 1.00 91.75 114 ALA A C 1
ATOM 860 O O . ALA A 1 114 ? 4.400 -12.386 -7.316 1.00 91.75 114 ALA A O 1
ATOM 861 N N . PRO A 1 115 ? 4.992 -11.119 -5.551 1.00 92.50 115 PRO A N 1
ATOM 862 C CA . PRO A 1 115 ? 4.068 -10.047 -5.894 1.00 92.50 115 PRO A CA 1
ATOM 863 C C . PRO A 1 115 ? 4.552 -9.318 -7.153 1.00 92.50 115 PRO A C 1
ATOM 865 O O . PRO A 1 115 ? 5.739 -9.032 -7.286 1.00 92.50 115 PRO A O 1
ATOM 868 N N . LEU A 1 116 ? 3.621 -8.987 -8.048 1.00 92.31 116 LEU A N 1
ATOM 869 C CA . LEU A 1 116 ? 3.872 -8.088 -9.179 1.00 92.31 116 LEU A CA 1
ATOM 870 C C . LEU A 1 116 ? 4.104 -6.652 -8.701 1.00 92.31 116 LEU A C 1
ATOM 872 O O . LEU A 1 116 ? 4.853 -5.901 -9.313 1.00 92.31 116 LEU A O 1
ATOM 876 N N . TRP A 1 117 ? 3.444 -6.283 -7.604 1.00 94.25 117 TRP A N 1
ATOM 877 C CA . TRP A 1 117 ? 3.497 -4.952 -7.020 1.00 94.25 117 TRP A CA 1
ATOM 878 C C . TRP A 1 117 ? 3.235 -5.019 -5.517 1.00 94.25 117 TRP A C 1
ATOM 880 O O . TRP A 1 117 ? 2.505 -5.897 -5.040 1.00 94.25 117 TRP A O 1
ATOM 890 N N . SER A 1 118 ? 3.815 -4.085 -4.766 1.00 94.69 118 SER A N 1
ATOM 891 C CA . SER A 1 118 ? 3.564 -3.935 -3.335 1.00 94.69 118 SER A CA 1
ATOM 892 C C . SER A 1 118 ? 3.656 -2.484 -2.890 1.00 94.69 118 SER A C 1
ATOM 894 O O . SER A 1 118 ? 4.572 -1.783 -3.312 1.00 94.69 118 SER A O 1
ATOM 896 N N . GLU A 1 119 ? 2.803 -2.089 -1.951 1.00 96.31 119 GLU A N 1
ATOM 897 C CA . GLU A 1 119 ? 2.810 -0.754 -1.353 1.00 96.31 119 GLU A CA 1
ATOM 898 C C . GLU A 1 119 ? 2.625 -0.830 0.159 1.00 96.31 119 GLU A C 1
ATOM 900 O O . GLU A 1 119 ? 1.798 -1.592 0.671 1.00 96.31 119 GLU A O 1
ATOM 905 N N . GLN A 1 120 ? 3.426 -0.033 0.867 1.00 97.25 120 GLN A N 1
ATOM 906 C CA . GLN A 1 120 ? 3.533 -0.060 2.320 1.00 97.25 120 GLN A CA 1
ATOM 907 C C . GLN A 1 120 ? 3.061 1.260 2.928 1.00 97.25 120 GLN A C 1
ATOM 909 O O . GLN A 1 120 ? 3.733 2.285 2.821 1.00 97.25 120 GLN A O 1
ATOM 914 N N . TRP A 1 121 ? 1.938 1.202 3.636 1.00 97.25 121 TRP A N 1
ATOM 915 C CA . TRP A 1 121 ? 1.361 2.314 4.383 1.00 97.25 121 TRP A CA 1
ATOM 916 C C . TRP A 1 121 ? 1.828 2.211 5.830 1.00 97.25 121 TRP A C 1
ATOM 918 O O . TRP A 1 121 ? 1.316 1.401 6.596 1.00 97.25 121 TRP A O 1
ATOM 928 N N . THR A 1 122 ? 2.861 2.966 6.204 1.00 97.00 122 THR A N 1
ATOM 929 C CA . THR A 1 122 ? 3.467 2.907 7.545 1.00 97.00 122 THR A CA 1
ATOM 930 C C . THR A 1 122 ? 3.864 4.296 8.038 1.00 97.00 122 THR A C 1
ATOM 932 O O . THR A 1 122 ? 4.021 5.227 7.246 1.00 97.00 122 THR A O 1
ATOM 935 N N . GLY A 1 123 ? 4.031 4.442 9.357 1.00 94.62 123 GLY A N 1
ATOM 936 C CA . GLY A 1 123 ? 4.461 5.699 9.970 1.00 94.62 123 GLY A CA 1
ATOM 937 C C . GLY A 1 123 ? 3.513 6.859 9.624 1.00 94.62 123 GLY A C 1
ATOM 938 O O . GLY A 1 123 ? 2.303 6.708 9.803 1.00 94.62 123 GLY A O 1
ATOM 939 N N . PRO A 1 124 ? 4.023 7.992 9.104 1.00 94.75 124 PRO A N 1
ATOM 940 C CA . PRO A 1 124 ? 3.193 9.123 8.673 1.00 94.75 124 PRO A CA 1
ATOM 941 C C . PRO A 1 124 ? 2.168 8.776 7.585 1.00 94.75 124 PRO A C 1
ATOM 943 O O . PRO A 1 124 ? 1.129 9.422 7.502 1.00 94.75 124 PRO A O 1
ATOM 946 N N . ASN A 1 125 ? 2.439 7.735 6.791 1.00 96.06 125 ASN A N 1
ATOM 947 C CA . ASN A 1 125 ? 1.552 7.233 5.743 1.00 96.06 125 ASN A CA 1
ATOM 948 C C . ASN A 1 125 ? 0.695 6.058 6.241 1.00 96.06 125 ASN A C 1
ATOM 950 O O . ASN A 1 125 ? 0.335 5.194 5.453 1.00 96.06 125 ASN A O 1
ATOM 954 N N . GLY A 1 126 ? 0.436 5.930 7.545 1.00 96.94 126 GLY A N 1
ATOM 955 C CA . GLY A 1 126 ? -0.479 4.906 8.051 1.00 96.94 126 GLY A CA 1
ATOM 956 C C . GLY A 1 126 ? -1.902 5.102 7.514 1.00 96.94 126 GLY A C 1
ATOM 957 O O . GLY A 1 126 ? -2.339 6.225 7.260 1.00 96.94 126 GLY A O 1
ATOM 958 N N . VAL A 1 127 ? -2.650 4.010 7.362 1.00 98.25 127 VAL A N 1
ATOM 959 C CA . VAL A 1 127 ? -4.033 4.066 6.876 1.00 98.25 127 VAL A CA 1
ATOM 960 C C . VAL A 1 127 ? -4.954 4.464 8.017 1.00 98.25 127 VAL A C 1
ATOM 962 O O . VAL A 1 127 ? -5.019 3.785 9.043 1.00 98.25 127 VAL A O 1
ATOM 965 N N . LYS A 1 128 ? -5.698 5.555 7.831 1.00 97.94 128 LYS A N 1
ATOM 966 C CA . LYS A 1 128 ? -6.717 5.988 8.785 1.00 97.94 128 LYS A CA 1
ATOM 967 C C . LYS A 1 128 ? -7.963 5.112 8.657 1.00 97.94 128 LYS A C 1
ATOM 969 O O . LYS A 1 128 ? -8.581 5.056 7.596 1.00 97.94 128 LYS A O 1
ATOM 974 N N . VAL A 1 129 ? -8.344 4.487 9.762 1.00 98.50 129 VAL A N 1
ATOM 975 C CA . VAL A 1 129 ? -9.571 3.705 9.917 1.00 98.50 129 VAL A CA 1
ATOM 976 C C . VAL A 1 129 ? -10.508 4.470 10.843 1.00 98.50 129 VAL A C 1
ATOM 978 O O . VAL A 1 129 ? -10.096 4.911 11.919 1.00 98.50 129 VAL A O 1
ATOM 981 N N . SER A 1 130 ? -11.760 4.639 10.434 1.00 98.19 130 SER A N 1
ATOM 982 C CA . SER A 1 130 ? -12.790 5.321 11.216 1.00 98.19 130 SER A CA 1
ATOM 983 C C . SER A 1 130 ? -14.069 4.505 11.184 1.00 98.19 130 SER A C 1
ATOM 985 O O . SER A 1 130 ? -14.570 4.210 10.104 1.00 98.19 130 SER A O 1
ATOM 987 N N . ASP A 1 131 ? -14.588 4.142 12.357 1.00 97.69 131 ASP A N 1
ATOM 988 C CA . ASP A 1 131 ? -15.754 3.255 12.486 1.00 97.69 131 ASP A CA 1
ATOM 989 C C . ASP A 1 131 ? -15.616 1.962 11.654 1.00 97.69 131 ASP A C 1
ATOM 991 O O . ASP A 1 131 ? -16.508 1.484 10.954 1.00 97.69 131 ASP A O 1
ATOM 995 N N . GLY A 1 132 ? -14.409 1.405 11.689 1.00 98.00 132 GLY A N 1
ATOM 996 C CA . GLY A 1 132 ? -14.007 0.220 10.954 1.00 98.00 132 GLY A CA 1
ATOM 997 C C . GLY A 1 132 ? -13.758 0.466 9.472 1.00 98.00 132 GLY A C 1
ATOM 998 O O . GLY A 1 132 ? -13.122 -0.373 8.851 1.00 98.00 132 GLY A O 1
ATOM 999 N N . LEU A 1 133 ? -14.183 1.583 8.889 1.00 98.44 133 LEU A N 1
ATOM 1000 C CA . LEU A 1 133 ? -14.025 1.849 7.463 1.00 98.44 133 LEU A CA 1
ATOM 1001 C C . LEU A 1 133 ? -12.674 2.487 7.149 1.00 98.44 133 LEU A C 1
ATOM 1003 O O . LEU A 1 133 ? -12.217 3.399 7.842 1.00 98.44 133 LEU A O 1
ATOM 1007 N N . PHE A 1 134 ? -12.065 2.043 6.053 1.00 98.44 134 PHE A N 1
ATOM 1008 C CA . PHE A 1 134 ? -10.928 2.716 5.439 1.00 98.44 134 PHE A CA 1
ATOM 1009 C C . PHE A 1 134 ? -11.090 2.782 3.920 1.00 98.44 134 PHE A C 1
ATOM 1011 O O . PHE A 1 134 ? -11.742 1.935 3.307 1.00 98.44 134 PHE A O 1
ATOM 1018 N N . ASN A 1 135 ? -10.464 3.791 3.320 1.00 97.62 135 ASN A N 1
ATOM 1019 C CA . ASN A 1 135 ? -10.341 3.957 1.878 1.00 97.62 135 ASN A CA 1
ATOM 1020 C C . ASN A 1 135 ? -8.916 4.423 1.576 1.00 97.62 135 ASN A C 1
ATOM 1022 O O . ASN A 1 135 ? -8.443 5.380 2.192 1.00 97.62 135 ASN A O 1
ATOM 1026 N N . VAL A 1 136 ? -8.245 3.753 0.648 1.00 96.88 136 VAL A N 1
ATOM 1027 C CA . VAL A 1 136 ? -6.902 4.110 0.188 1.00 96.88 136 VAL A CA 1
ATOM 1028 C C . VAL A 1 136 ? -6.871 4.184 -1.327 1.00 96.88 136 VAL A C 1
ATOM 1030 O O . VAL A 1 136 ? -7.660 3.550 -2.026 1.00 96.88 136 VAL A O 1
ATOM 1033 N N . MET A 1 137 ? -5.924 4.962 -1.827 1.00 96.12 137 MET A N 1
ATOM 1034 C CA . MET A 1 137 ? -5.677 5.124 -3.247 1.00 96.12 137 MET A CA 1
ATOM 1035 C C . MET A 1 137 ? -4.386 4.368 -3.579 1.00 96.12 137 MET A C 1
ATOM 1037 O O . MET A 1 137 ? -3.291 4.898 -3.393 1.00 96.12 137 MET A O 1
ATOM 1041 N N . LEU A 1 138 ? -4.502 3.100 -3.979 1.00 95.75 138 LEU A N 1
ATOM 1042 C CA . LEU A 1 138 ? -3.346 2.256 -4.292 1.00 95.75 138 LEU A CA 1
ATOM 1043 C C . LEU A 1 138 ? -2.617 2.821 -5.510 1.00 95.75 138 LEU A C 1
ATOM 1045 O O . LEU A 1 138 ? -3.265 3.215 -6.484 1.00 95.75 138 LEU A O 1
ATOM 1049 N N . GLY A 1 139 ? -1.289 2.871 -5.448 1.00 94.56 139 GLY A N 1
ATOM 1050 C CA . GLY A 1 139 ? -0.473 3.540 -6.460 1.00 94.56 139 GLY A CA 1
ATOM 1051 C C . GLY A 1 139 ? -0.038 4.950 -6.056 1.00 94.56 139 GLY A C 1
ATOM 1052 O O . GLY A 1 139 ? 0.774 5.556 -6.749 1.00 94.56 139 GLY A O 1
ATOM 1053 N N . SER A 1 140 ? -0.568 5.491 -4.950 1.00 93.38 140 SER A N 1
ATOM 1054 C CA . SER A 1 140 ? -0.257 6.857 -4.500 1.00 93.38 140 SER A CA 1
ATOM 1055 C C . SER A 1 140 ? 1.088 6.979 -3.781 1.00 93.38 140 SER A C 1
ATOM 1057 O O . SER A 1 140 ? 1.687 8.054 -3.814 1.00 93.38 140 SER A O 1
ATOM 1059 N N . LEU A 1 141 ? 1.579 5.905 -3.153 1.00 93.25 141 LEU A N 1
ATOM 1060 C CA . LEU A 1 141 ? 2.902 5.874 -2.518 1.00 93.25 141 LEU A CA 1
ATOM 1061 C C . LEU A 1 141 ? 3.925 5.136 -3.387 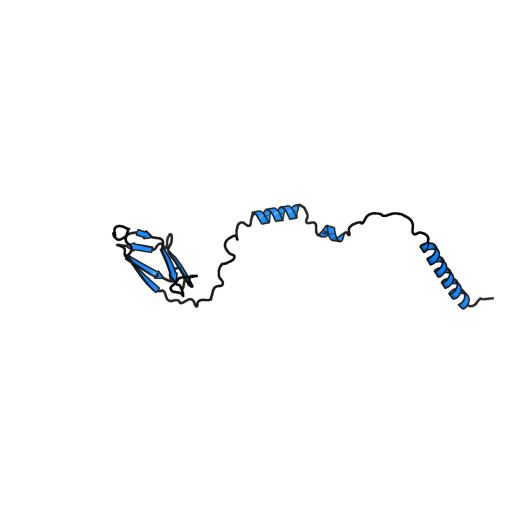1.00 93.25 141 LEU A C 1
ATOM 1063 O O . LEU A 1 141 ? 5.114 5.447 -3.351 1.00 93.25 141 LEU A O 1
ATOM 1067 N N . THR A 1 142 ? 3.488 4.131 -4.144 1.00 92.69 142 THR A N 1
ATOM 1068 C CA . THR A 1 142 ? 4.312 3.359 -5.081 1.00 92.69 142 THR A CA 1
ATOM 1069 C C . THR A 1 142 ? 3.516 3.143 -6.367 1.00 92.69 142 THR A C 1
ATOM 1071 O O . THR A 1 142 ? 2.590 2.339 -6.340 1.00 92.69 142 THR A O 1
ATOM 1074 N N . PRO A 1 143 ? 3.847 3.816 -7.486 1.00 92.19 143 PRO A N 1
ATOM 1075 C CA . PRO A 1 143 ? 3.115 3.675 -8.749 1.00 92.19 143 PRO A CA 1
ATOM 1076 C C . PRO A 1 143 ? 2.959 2.211 -9.195 1.00 92.19 143 PRO A C 1
ATOM 1078 O O . PRO A 1 143 ? 3.842 1.392 -8.924 1.00 92.19 143 PRO A O 1
ATOM 1081 N N . ILE A 1 144 ? 1.825 1.893 -9.829 1.00 87.25 144 ILE A N 1
ATOM 1082 C CA . ILE A 1 144 ? 1.462 0.546 -10.318 1.00 87.25 144 ILE A CA 1
ATOM 1083 C C . ILE A 1 144 ? 1.907 0.367 -11.766 1.00 87.25 144 ILE A C 1
ATOM 1085 O O . ILE A 1 144 ? 1.730 1.324 -12.548 1.00 87.25 144 ILE A O 1
#

Secondary structure (DSSP, 8-state):
----THHHHHHHHHHHHHHHHHHTT------------GGGGTTS--HHHHHHHHHHHHT----SS-TT-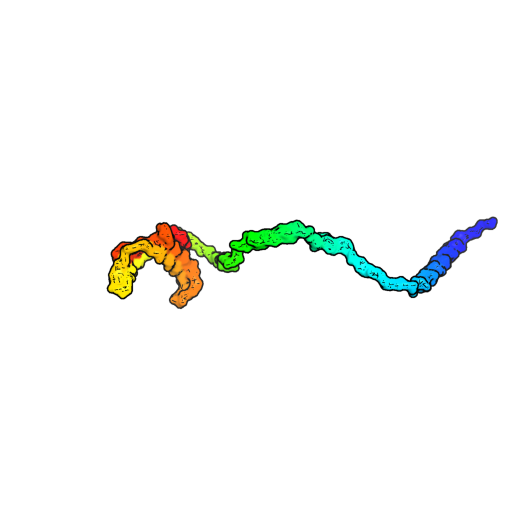------------EEEEEE-B-TTSPBP-EEE-EEEEE-SSTT--S-SEEEEE-GGGPEEEBTTEEEEEETSSS--

Radius of gyration: 43.59 Å; chains: 1; bounding box: 126×39×68 Å

pLDDT: mean 77.16, std 17.9, range [45.16, 98.5]

Foldseek 3Di:
DDDDPVVVVVVVVVVVVVVVVVVVPPPDDDDDDDDDDPVVVVPPDDPVVVVVVVVVVVVPPDPPPPVPPDPDPPDPQDPAWDKDKDFDDPPVRFGDFDFAKDKDFDAPDPVGDDTNDIDIQDDVSTWGGDRRMTIDTHCPRPTD